Protein AF-A0A972I3I5-F1 (afdb_monomer)

Nearest PDB structures (foldseek):
  3g2b-assembly1_A-2  T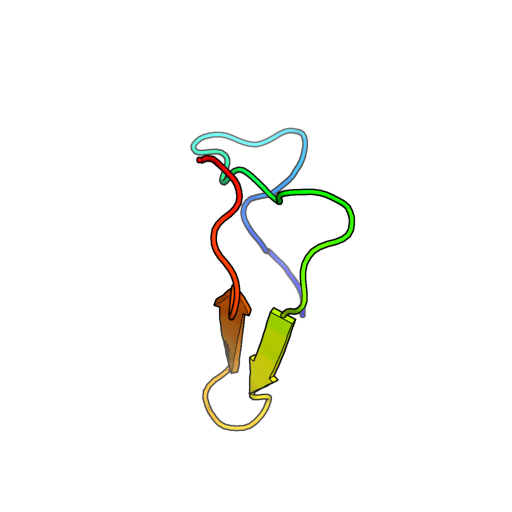M=2.469E-01  e=3.238E+00  Xanthomonas campestris pv. campestris

Structure (mmCIF, N/CA/C/O backbone):
data_AF-A0A972I3I5-F1
#
_entry.id 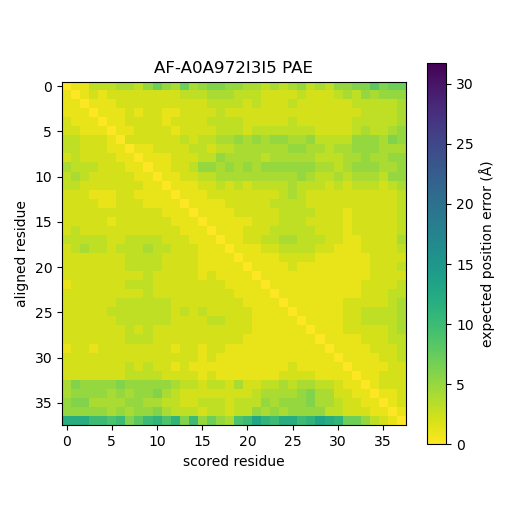  AF-A0A972I3I5-F1
#
loop_
_atom_site.group_PDB
_atom_site.id
_atom_site.type_symbol
_atom_site.label_atom_id
_atom_site.label_alt_id
_atom_site.label_comp_id
_atom_site.label_asym_id
_atom_site.label_entity_id
_atom_site.label_seq_id
_atom_site.pdbx_PDB_ins_code
_ato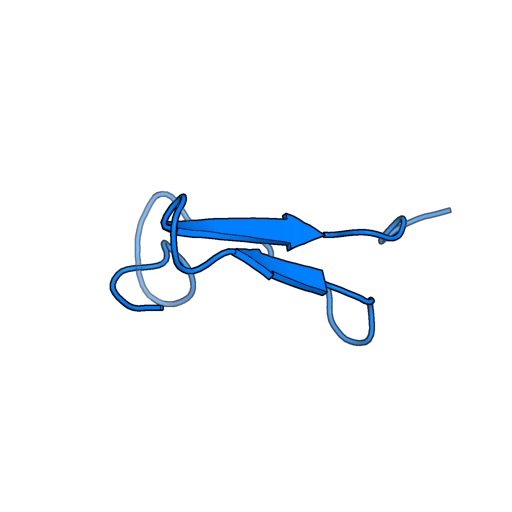m_site.Cartn_x
_atom_site.Cartn_y
_atom_site.Cartn_z
_atom_site.occupancy
_atom_site.B_iso_or_equiv
_atom_site.auth_seq_id
_atom_site.auth_comp_id
_atom_site.auth_asym_id
_atom_site.auth_atom_id
_atom_site.pdbx_PDB_model_num
ATOM 1 N N . ILE A 1 1 ? -8.934 -0.131 -1.311 1.00 89.69 1 ILE A N 1
ATOM 2 C CA . ILE A 1 1 ? -8.282 1.156 -0.958 1.00 89.69 1 ILE A CA 1
ATOM 3 C C . ILE A 1 1 ? -8.317 2.049 -2.192 1.00 89.69 1 ILE A C 1
ATOM 5 O O . ILE A 1 1 ? -8.119 1.537 -3.285 1.00 89.69 1 ILE A O 1
ATOM 9 N N . TYR A 1 2 ? -8.630 3.334 -2.029 1.00 95.50 2 TYR A N 1
ATOM 10 C CA . TYR A 1 2 ? -8.732 4.311 -3.118 1.00 95.50 2 TYR A CA 1
ATOM 11 C C . TYR A 1 2 ? -7.851 5.528 -2.808 1.00 95.50 2 TYR A C 1
ATOM 13 O O . TYR A 1 2 ? -7.575 5.782 -1.638 1.00 95.50 2 TYR A O 1
ATOM 21 N N . ASN A 1 3 ? -7.423 6.264 -3.840 1.00 95.50 3 ASN A N 1
ATOM 22 C CA . ASN A 1 3 ? -6.552 7.442 -3.723 1.00 95.50 3 ASN A CA 1
ATOM 23 C C . ASN A 1 3 ? -5.212 7.170 -3.002 1.00 95.50 3 ASN A C 1
ATOM 25 O O . ASN A 1 3 ? -4.667 8.038 -2.323 1.00 95.50 3 ASN A O 1
ATOM 29 N N . LEU A 1 4 ? -4.679 5.951 -3.139 1.00 96.44 4 LEU A N 1
ATOM 30 C CA . LEU A 1 4 ? -3.292 5.677 -2.771 1.00 96.44 4 LEU A CA 1
ATOM 31 C C . LEU A 1 4 ? -2.386 6.463 -3.720 1.00 96.44 4 LEU A C 1
ATOM 33 O O . LEU A 1 4 ? -2.626 6.463 -4.926 1.00 96.44 4 LEU A O 1
ATOM 37 N N . GLN A 1 5 ? -1.341 7.098 -3.196 1.00 97.12 5 GLN A N 1
ATOM 38 C CA . GLN A 1 5 ? -0.387 7.886 -3.982 1.00 97.12 5 GLN A CA 1
ATOM 39 C C . GLN A 1 5 ? 0.562 6.999 -4.811 1.00 97.12 5 GLN A C 1
ATOM 41 O O . GLN A 1 5 ? 1.777 7.126 -4.720 1.00 97.12 5 GLN A O 1
ATOM 46 N N . ALA A 1 6 ? 0.025 6.069 -5.595 1.00 96.00 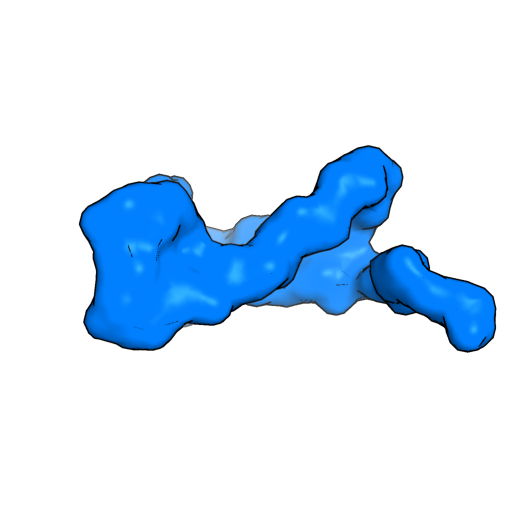6 ALA A N 1
ATOM 47 C CA . ALA A 1 6 ? 0.769 5.161 -6.457 1.00 96.00 6 ALA A CA 1
ATOM 48 C C . ALA A 1 6 ? 0.279 5.311 -7.905 1.00 96.00 6 ALA A C 1
ATOM 50 O O . ALA A 1 6 ? -0.922 5.248 -8.167 1.00 96.00 6 ALA A O 1
ATOM 51 N N . GLY A 1 7 ? 1.206 5.512 -8.846 1.00 93.38 7 GLY A N 1
ATOM 52 C CA . GLY A 1 7 ? 0.906 5.745 -10.264 1.00 93.38 7 GLY A CA 1
ATOM 53 C C . GLY A 1 7 ? 1.245 7.167 -10.714 1.00 93.38 7 GLY A C 1
ATOM 54 O O . GLY A 1 7 ? 2.203 7.763 -10.237 1.00 93.38 7 GLY A O 1
ATOM 55 N N . HIS A 1 8 ? 0.485 7.725 -11.658 1.00 96.06 8 HIS A N 1
ATOM 56 C CA . HIS A 1 8 ? 0.757 9.049 -12.235 1.00 96.06 8 HIS A CA 1
ATOM 57 C C . HIS A 1 8 ? 0.339 10.203 -11.302 1.00 96.06 8 HIS A C 1
ATOM 59 O O . HIS A 1 8 ? -0.597 10.946 -11.588 1.00 96.06 8 HIS A O 1
ATOM 65 N N . CYS A 1 9 ? 1.040 10.364 -10.179 1.00 96.88 9 CYS A N 1
ATOM 66 C CA . CYS A 1 9 ? 0.842 11.448 -9.217 1.00 96.88 9 CYS A CA 1
ATOM 67 C C . CYS A 1 9 ? 2.172 11.923 -8.607 1.00 96.88 9 CYS A C 1
ATOM 69 O O . CYS A 1 9 ? 3.221 11.308 -8.807 1.00 96.88 9 CYS A O 1
ATOM 71 N N . LYS A 1 10 ? 2.134 13.040 -7.867 1.00 95.69 10 LYS A N 1
ATOM 72 C CA . LYS A 1 10 ? 3.267 13.549 -7.078 1.00 95.69 10 LYS A CA 1
ATOM 73 C C . LYS A 1 10 ? 2.766 14.062 -5.716 1.00 95.69 10 LYS A C 1
ATOM 75 O O . LYS A 1 10 ? 1.817 14.846 -5.715 1.00 95.69 10 LYS A O 1
ATOM 80 N N . PRO A 1 11 ? 3.389 13.675 -4.585 1.00 94.81 11 PRO A N 1
ATOM 81 C CA . PRO A 1 11 ? 4.426 12.642 -4.454 1.00 94.81 11 PRO A CA 1
ATOM 82 C C . PRO A 1 11 ? 3.888 11.239 -4.796 1.00 94.81 11 PRO A C 1
ATOM 84 O O . PRO A 1 11 ? 2.677 11.044 -4.894 1.00 94.81 11 PRO A O 1
ATOM 87 N N . MET A 1 12 ? 4.793 10.284 -5.023 1.00 97.81 12 MET A N 1
ATOM 88 C CA . MET A 1 12 ? 4.459 8.889 -5.322 1.00 97.81 12 MET A CA 1
ATOM 89 C C . MET A 1 12 ? 5.147 7.968 -4.315 1.00 97.81 12 MET A C 1
ATOM 91 O O . MET A 1 12 ? 6.346 8.111 -4.079 1.00 97.81 12 MET A O 1
ATOM 95 N N . VAL A 1 13 ? 4.401 7.030 -3.737 1.00 96.44 13 VAL A N 1
ATOM 96 C CA . VAL A 1 13 ? 4.943 5.985 -2.863 1.00 96.44 13 VAL A CA 1
ATOM 97 C C . VAL A 1 13 ? 5.414 4.786 -3.685 1.00 96.44 13 VAL A C 1
ATOM 99 O O . VAL A 1 13 ? 4.801 4.428 -4.692 1.00 96.44 13 VAL A O 1
ATOM 102 N N . THR A 1 14 ? 6.485 4.134 -3.236 1.00 95.88 14 THR A N 1
ATOM 103 C CA . THR A 1 14 ? 6.966 2.877 -3.824 1.00 95.88 14 THR A CA 1
ATOM 104 C C . THR A 1 14 ? 6.165 1.703 -3.269 1.00 95.88 14 THR A C 1
ATOM 106 O O . THR A 1 14 ? 6.082 1.537 -2.053 1.00 95.88 14 THR A O 1
ATOM 109 N N . ILE A 1 15 ? 5.618 0.861 -4.149 1.00 96.12 15 ILE A N 1
ATOM 110 C CA . ILE A 1 15 ? 5.012 -0.422 -3.771 1.00 96.12 15 ILE A CA 1
ATOM 111 C C . ILE A 1 15 ? 5.977 -1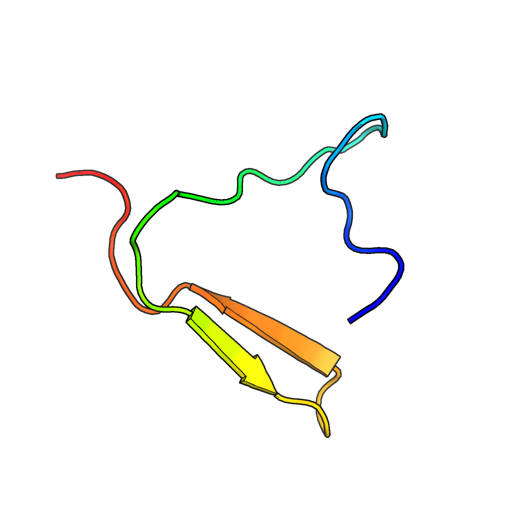.542 -4.182 1.00 96.12 15 ILE A C 1
ATOM 113 O O . ILE A 1 15 ? 6.094 -1.817 -5.377 1.00 96.12 15 ILE A O 1
ATOM 117 N N . PRO A 1 16 ? 6.684 -2.177 -3.233 1.00 96.94 16 PRO A N 1
ATOM 118 C CA . PRO A 1 16 ? 7.536 -3.320 -3.538 1.00 96.94 16 PRO A CA 1
ATOM 119 C C . PRO A 1 16 ? 6.701 -4.511 -4.021 1.00 96.94 16 PRO A C 1
ATOM 121 O O . PRO A 1 16 ? 5.651 -4.828 -3.460 1.00 96.94 16 PRO A O 1
ATOM 124 N N . PHE A 1 17 ? 7.162 -5.177 -5.077 1.00 96.06 17 PHE A N 1
ATOM 125 C CA . PHE A 1 17 ? 6.466 -6.329 -5.643 1.00 96.06 17 PHE A CA 1
ATOM 126 C C . PHE A 1 17 ? 6.821 -7.622 -4.912 1.00 96.06 17 PHE A C 1
ATOM 128 O O . PHE A 1 17 ? 7.966 -7.840 -4.532 1.00 96.06 17 PHE A O 1
ATOM 135 N N . GLY A 1 18 ? 5.824 -8.494 -4.751 1.00 95.88 18 GLY A N 1
ATOM 136 C CA . GLY A 1 18 ? 6.006 -9.839 -4.200 1.00 95.88 18 GLY A CA 1
ATOM 137 C C . GLY A 1 18 ? 6.111 -9.931 -2.674 1.00 95.88 18 GLY A C 1
ATOM 138 O O . GLY A 1 18 ? 6.155 -11.045 -2.164 1.00 95.88 18 GLY A O 1
ATOM 139 N N . VAL A 1 19 ? 6.107 -8.810 -1.943 1.00 97.31 19 VAL A N 1
ATOM 140 C CA . VAL A 1 19 ? 6.151 -8.807 -0.470 1.00 97.31 19 VAL A CA 1
ATOM 141 C C . VAL A 1 19 ? 4.763 -8.945 0.155 1.00 97.31 19 VAL A C 1
ATOM 143 O O . VAL A 1 19 ? 3.750 -8.550 -0.434 1.00 97.31 19 VAL A O 1
ATOM 146 N N . LYS A 1 20 ? 4.699 -9.441 1.393 1.00 98.00 20 LYS A N 1
ATOM 147 C CA . LYS A 1 20 ? 3.464 -9.433 2.183 1.00 98.00 20 LYS A CA 1
ATOM 148 C C . LYS A 1 20 ? 3.099 -8.021 2.629 1.00 98.00 20 LYS A C 1
ATOM 150 O O . LYS A 1 20 ? 3.917 -7.266 3.157 1.00 98.00 20 LYS A O 1
ATOM 155 N N . ALA A 1 21 ? 1.815 -7.706 2.499 1.00 97.75 21 ALA A N 1
ATOM 156 C CA . ALA A 1 21 ? 1.220 -6.471 2.986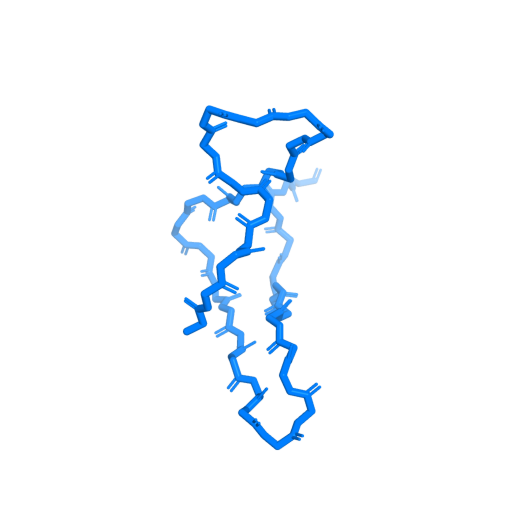 1.00 97.75 21 ALA A CA 1
ATOM 157 C C . ALA A 1 21 ? -0.103 -6.751 3.711 1.00 97.75 21 ALA A C 1
ATOM 159 O O . ALA A 1 21 ? -0.788 -7.735 3.429 1.00 97.75 21 ALA A O 1
ATOM 160 N N . ARG A 1 22 ? -0.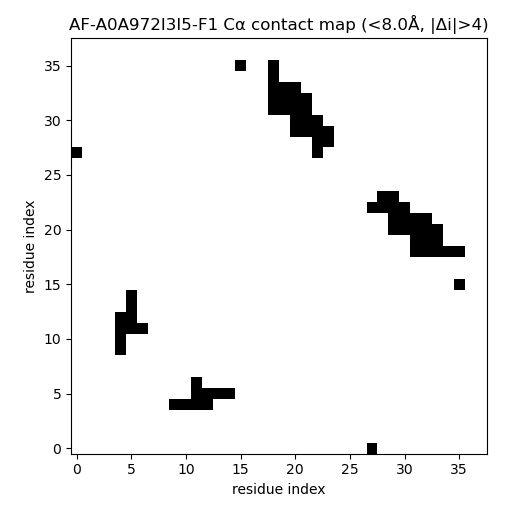473 -5.862 4.635 1.00 98.25 22 ARG A N 1
ATOM 161 C CA . ARG A 1 22 ? -1.752 -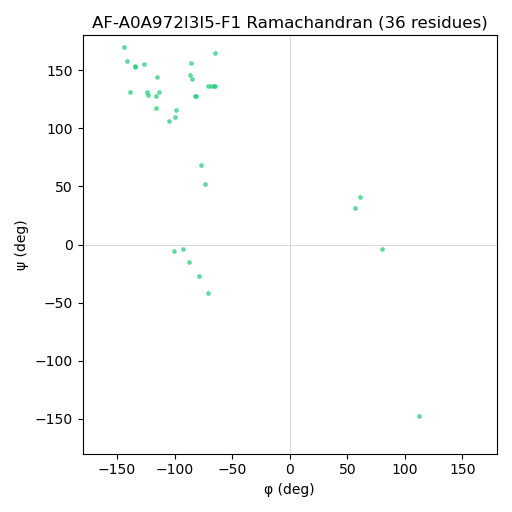5.882 5.354 1.00 98.25 22 ARG A CA 1
ATOM 162 C C . ARG A 1 22 ? -2.562 -4.641 5.015 1.00 98.25 22 ARG A C 1
ATOM 164 O O . ARG A 1 22 ? -2.075 -3.530 5.199 1.00 98.25 22 ARG A O 1
ATOM 171 N N . LEU A 1 23 ? -3.808 -4.844 4.598 1.00 98.06 23 LEU A N 1
ATOM 172 C CA . LEU A 1 23 ? -4.819 -3.795 4.500 1.00 98.06 23 LEU A CA 1
ATOM 173 C C . LEU A 1 23 ? -5.715 -3.845 5.745 1.00 98.06 23 LEU A C 1
ATOM 175 O O . LEU A 1 23 ? -6.419 -4.831 5.948 1.00 98.06 23 LEU A O 1
ATOM 179 N N . ASP A 1 24 ? -5.692 -2.790 6.553 1.00 98.38 24 ASP A N 1
ATOM 180 C CA . ASP A 1 24 ? -6.617 -2.581 7.670 1.00 98.38 24 ASP A CA 1
ATOM 181 C C . ASP A 1 24 ? -7.718 -1.614 7.211 1.00 98.38 24 ASP A C 1
ATOM 183 O O . ASP A 1 24 ? -7.461 -0.436 6.948 1.00 98.38 24 ASP A O 1
ATOM 187 N N . ALA A 1 25 ? -8.940 -2.122 7.042 1.00 97.81 25 ALA A N 1
ATOM 188 C CA . ALA A 1 25 ? -10.061 -1.337 6.529 1.00 97.81 25 ALA A CA 1
ATOM 189 C C . ALA A 1 25 ? -10.690 -0.417 7.589 1.00 97.81 25 ALA A C 1
ATOM 191 O O . ALA A 1 25 ? -11.203 0.642 7.224 1.00 97.81 25 ALA A O 1
ATOM 192 N N . ASP A 1 26 ? -10.600 -0.779 8.872 1.00 98.31 26 ASP A N 1
ATOM 193 C CA . ASP A 1 26 ? -11.116 0.028 9.980 1.00 98.31 26 ASP A CA 1
ATOM 194 C C . ASP A 1 26 ? -10.256 1.282 10.166 1.00 98.31 26 ASP A C 1
ATOM 196 O O . ASP A 1 26 ? -10.772 2.391 10.324 1.00 98.31 26 ASP A O 1
ATOM 200 N N . LYS A 1 27 ? -8.931 1.123 10.058 1.00 97.94 27 LYS A N 1
ATOM 201 C CA . LYS A 1 27 ? -7.960 2.228 10.137 1.00 97.94 27 LYS A CA 1
ATOM 202 C C . LYS A 1 27 ? -7.681 2.909 8.804 1.00 97.94 27 LYS A C 1
ATOM 204 O O . LYS A 1 27 ? -7.153 4.016 8.785 1.00 97.94 27 LYS A O 1
ATOM 209 N N . LYS A 1 28 ? -8.067 2.277 7.692 1.00 97.12 28 LYS A N 1
ATOM 210 C CA . LYS A 1 28 ? -7.785 2.719 6.314 1.00 97.12 28 LYS A CA 1
ATOM 211 C C . LYS A 1 28 ? -6.282 2.784 6.016 1.00 97.12 28 LYS A C 1
ATOM 213 O O . LYS A 1 28 ? -5.817 3.692 5.331 1.00 97.12 28 LYS A O 1
ATOM 218 N N . GLU A 1 29 ? -5.535 1.795 6.495 1.00 97.88 29 GLU A N 1
ATOM 219 C CA . GLU A 1 29 ? -4.076 1.726 6.382 1.00 97.88 29 GLU A CA 1
ATOM 220 C C . GLU A 1 29 ? -3.628 0.547 5.513 1.00 97.88 29 GLU A C 1
ATOM 222 O O . GLU A 1 29 ? -4.203 -0.541 5.561 1.00 97.88 29 GLU A O 1
ATOM 227 N N . LEU A 1 30 ? -2.556 0.753 4.745 1.00 97.69 30 LEU A N 1
ATOM 228 C CA . LEU A 1 30 ? -1.831 -0.301 4.038 1.00 97.69 30 LEU A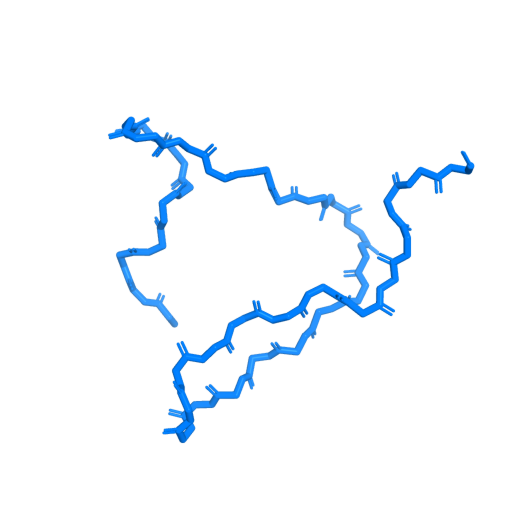 CA 1
ATOM 229 C C . LEU A 1 30 ? -0.406 -0.374 4.602 1.00 97.69 30 LEU A C 1
ATOM 231 O O . LEU A 1 30 ? 0.349 0.588 4.488 1.00 97.69 30 LEU A O 1
ATOM 235 N N . THR A 1 31 ? -0.038 -1.504 5.204 1.00 97.88 31 THR A N 1
ATOM 236 C CA . THR A 1 31 ? 1.278 -1.721 5.829 1.00 97.88 31 THR A CA 1
ATOM 237 C C . THR A 1 31 ? 2.061 -2.786 5.068 1.00 97.88 31 THR A C 1
ATOM 239 O O . THR A 1 31 ? 1.534 -3.872 4.830 1.00 97.88 31 THR A O 1
ATOM 242 N N . ILE A 1 32 ? 3.323 -2.516 4.734 1.00 98.00 32 ILE A N 1
ATOM 243 C CA . ILE A 1 32 ? 4.259 -3.527 4.222 1.00 98.00 32 ILE A CA 1
ATOM 244 C C . ILE A 1 32 ? 4.831 -4.302 5.416 1.00 98.00 32 ILE A C 1
ATOM 246 O O . ILE A 1 32 ? 5.285 -3.686 6.377 1.00 98.00 32 ILE A O 1
ATOM 250 N N . LEU A 1 33 ? 4.757 -5.634 5.394 1.00 98.31 33 LEU A N 1
ATOM 251 C CA . LEU A 1 33 ? 5.105 -6.491 6.538 1.00 98.31 33 LEU A CA 1
ATOM 252 C C . LEU A 1 33 ? 6.502 -7.118 6.442 1.00 98.31 33 LEU A C 1
ATOM 254 O O . LEU A 1 33 ? 6.925 -7.810 7.365 1.00 98.31 33 LEU A O 1
ATOM 258 N N . GLU A 1 34 ? 7.191 -6.925 5.321 1.00 96.81 34 GLU A N 1
ATOM 259 C CA . GLU A 1 34 ? 8.464 -7.571 5.004 1.00 96.81 34 GLU A CA 1
ATOM 260 C C . GLU A 1 34 ? 9.449 -6.541 4.443 1.00 96.81 34 GLU A C 1
ATOM 262 O O . GLU A 1 34 ? 9.043 -5.538 3.849 1.00 96.81 34 GLU A O 1
ATOM 267 N N . ASN A 1 35 ? 10.748 -6.787 4.624 1.00 94.44 35 ASN A N 1
ATOM 268 C CA . ASN A 1 35 ? 11.780 -5.946 4.026 1.00 94.44 35 ASN A CA 1
ATOM 269 C C . ASN A 1 35 ? 11.776 -6.111 2.501 1.00 94.44 35 ASN A C 1
ATOM 271 O O . ASN A 1 35 ? 11.691 -7.223 1.985 1.00 94.44 35 ASN A O 1
ATOM 275 N N . ALA A 1 36 ? 11.883 -4.990 1.787 1.00 94.38 36 ALA A N 1
ATOM 276 C CA . ALA A 1 36 ? 11.955 -4.962 0.324 1.00 94.38 36 ALA A CA 1
ATOM 277 C C . ALA A 1 36 ? 13.398 -4.968 -0.217 1.00 94.38 36 ALA A C 1
ATOM 279 O O . ALA A 1 36 ? 13.597 -4.988 -1.430 1.00 94.38 36 ALA A O 1
ATOM 280 N N . VAL A 1 37 ? 14.385 -4.909 0.679 1.00 93.94 37 VAL A N 1
ATOM 281 C CA . VAL A 1 37 ? 15.828 -4.906 0.407 1.00 93.94 37 VAL A CA 1
ATOM 282 C C . VAL A 1 37 ? 16.539 -5.748 1.469 1.00 93.94 37 VAL A C 1
ATOM 284 O O . VAL A 1 37 ? 15.981 -5.954 2.551 1.00 93.94 37 VAL A O 1
ATOM 287 N N . GLU A 1 38 ? 17.737 -6.232 1.141 1.00 82.50 38 GLU A N 1
ATOM 288 C CA . GLU A 1 38 ? 18.667 -6.862 2.091 1.00 82.50 38 GLU A CA 1
ATOM 289 C C . GLU A 1 38 ? 19.412 -5.810 2.924 1.00 82.50 38 GLU A C 1
ATOM 291 O O . GLU A 1 38 ? 19.793 -4.763 2.346 1.00 82.50 38 GLU A O 1
#

Radius of gyration: 11.12 Å; Cα contacts (8 Å, |Δi|>4): 34; chains: 1; bounding box: 30×23×22 Å

Foldseek 3Di:
DPPQQDDPDPPRDDDQPPFDWDQDPVVRDIGGPDDSDD

Secondary structure (DSSP, 8-state):
--S-S-SSSSS-----SS--EEEETTTTEEEE-S-S--

Sequence (38 aa):
IYNLQAGHCKPMVTIPFGVKARLDADKKELTILENAVE

Mean predicted aligned error: 2.47 Å

pLDDT: mean 96.13, std 2.83, range [82.5, 98.38]

Solvent-accessible surface area (backbone atoms only — not comparable to full-atom values): 2821 Å² total; per-residue (Å²): 141,77,91,64,51,62,68,103,58,84,73,59,62,88,79,74,80,94,62,57,66,47,76,41,79,92,80,70,43,79,44,77,74,54,80,89,68,135